Protein AF-A0A7C2AW76-F1 (afdb_monomer_lite)

Radius of gyration: 24.32 Å; chains: 1; bounding box: 87×20×37 Å

pLDDT: mean 81.32, std 20.84, range [43.78, 98.19]

Foldseek 3Di:
DLVVLVVLLVCLLVDDPVCSVVSLVVSLVVLVVCCVVVVDPPVSSVVSNVSSVVSSVVSVVVVVVVVVPDPPPPPPPDPPDDPDDDDD

Sequence (88 aa):
MLDTLKQSINDLHKVDRPRLEDECDALLARIEQARTEGTLTAEQATQLFYDVRNERSRCFRSGSQRRMGNPAATVRSRDSVGMSRMLI

Organism: NCBI:txid158627

Secondary structure (DSSP, 8-state):
-HHHHHHHHHGGGGS-GGGHHHHHHHHHHHHHHHHHTTSS-HHHHHHHHHHHHHHHHHHHHHHHHHHTS-TTTT--------------

Structure (mmCIF, N/CA/C/O backbone):
data_AF-A0A7C2AW76-F1
#
_entry.id   AF-A0A7C2AW76-F1
#
loop_
_atom_site.group_PDB
_atom_site.id
_atom_site.type_symbol
_atom_site.label_atom_id
_atom_site.label_alt_id
_atom_site.label_comp_id
_atom_site.label_asym_id
_atom_site.label_entity_id
_atom_site.label_seq_id
_atom_site.pdbx_PDB_ins_code
_atom_site.Cartn_x
_atom_site.Cartn_y
_atom_site.Cartn_z
_atom_site.occupancy
_atom_site.B_iso_or_equiv
_atom_site.auth_seq_id
_atom_site.auth_comp_id
_atom_site.auth_asym_id
_atom_site.auth_atom_id
_atom_site.pdbx_PDB_model_num
ATOM 1 N N . MET A 1 1 ? -0.558 -9.019 9.906 1.00 85.81 1 MET A N 1
ATOM 2 C CA . MET A 1 1 ? -1.091 -8.101 8.872 1.00 85.81 1 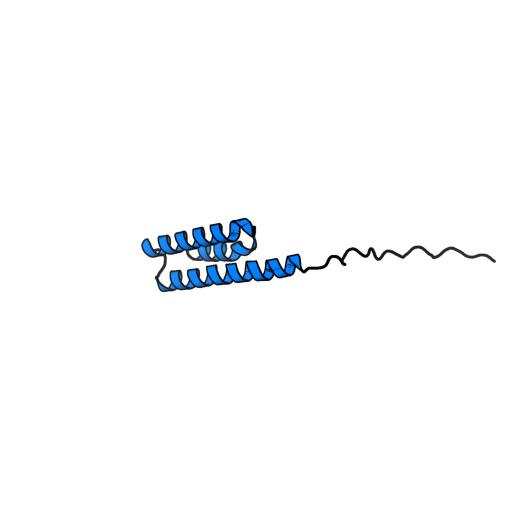MET A CA 1
ATOM 3 C C . MET A 1 1 ? -0.232 -6.850 8.734 1.00 85.81 1 MET A C 1
ATOM 5 O O . MET A 1 1 ? 0.358 -6.663 7.680 1.00 85.81 1 MET A O 1
ATOM 9 N N . LEU A 1 2 ? -0.103 -6.027 9.783 1.00 91.75 2 LEU A N 1
ATOM 10 C CA . LEU A 1 2 ? 0.707 -4.800 9.750 1.00 91.75 2 LEU A CA 1
ATOM 11 C C . LEU A 1 2 ? 2.155 -5.035 9.277 1.00 91.75 2 LEU A C 1
ATOM 13 O O . LEU A 1 2 ? 2.618 -4.338 8.378 1.00 91.75 2 LEU A O 1
ATOM 17 N N . ASP A 1 3 ? 2.847 -6.040 9.819 1.00 94.44 3 ASP A N 1
ATOM 18 C CA . ASP A 1 3 ? 4.234 -6.339 9.423 1.00 94.44 3 ASP A CA 1
ATOM 19 C C . ASP A 1 3 ? 4.347 -6.781 7.960 1.00 94.44 3 ASP A C 1
ATOM 21 O O . ASP A 1 3 ? 5.276 -6.393 7.259 1.00 94.44 3 ASP A O 1
ATOM 25 N N . THR A 1 4 ? 3.356 -7.522 7.461 1.00 95.81 4 THR A N 1
ATOM 26 C CA . THR A 1 4 ? 3.277 -7.940 6.055 1.00 95.81 4 THR A CA 1
ATOM 27 C C . THR A 1 4 ? 3.115 -6.743 5.119 1.00 95.81 4 THR A C 1
ATOM 29 O O . THR A 1 4 ? 3.761 -6.691 4.073 1.00 95.81 4 THR A O 1
ATOM 32 N N . LEU A 1 5 ? 2.288 -5.761 5.495 1.00 95.31 5 LEU A N 1
ATOM 33 C CA . LEU A 1 5 ? 2.118 -4.524 4.727 1.00 95.31 5 LEU A CA 1
ATOM 34 C C . LEU A 1 5 ? 3.404 -3.695 4.728 1.00 95.31 5 LEU A C 1
ATOM 36 O O . LEU A 1 5 ? 3.845 -3.270 3.665 1.00 95.31 5 LEU A O 1
ATOM 40 N N . LYS A 1 6 ? 4.059 -3.543 5.885 1.00 96.44 6 LYS A N 1
ATOM 41 C CA . LYS A 1 6 ? 5.365 -2.869 5.983 1.00 96.44 6 LYS A CA 1
ATOM 42 C C . LYS A 1 6 ? 6.426 -3.545 5.119 1.00 96.44 6 LYS A C 1
ATOM 44 O O . LYS A 1 6 ? 7.162 -2.866 4.409 1.00 96.44 6 LYS A O 1
ATOM 49 N N . GLN A 1 7 ? 6.484 -4.875 5.146 1.00 97.00 7 GLN A N 1
ATOM 50 C CA . GLN A 1 7 ? 7.406 -5.636 4.309 1.00 97.00 7 GLN A CA 1
ATOM 51 C C . GLN A 1 7 ? 7.105 -5.433 2.819 1.00 97.00 7 GLN A C 1
ATOM 53 O O . GLN A 1 7 ? 8.018 -5.165 2.047 1.00 97.00 7 GLN A O 1
ATOM 58 N N . SER A 1 8 ? 5.830 -5.466 2.429 1.00 95.75 8 SER A N 1
ATOM 59 C CA . SER A 1 8 ? 5.424 -5.252 1.035 1.00 95.75 8 SER A CA 1
ATOM 60 C C . SER A 1 8 ? 5.747 -3.837 0.542 1.00 95.75 8 SER A C 1
ATOM 62 O O . SER A 1 8 ? 6.167 -3.676 -0.599 1.00 95.75 8 SER A O 1
ATOM 64 N N . ILE A 1 9 ? 5.606 -2.818 1.401 1.00 96.12 9 ILE A N 1
ATOM 65 C CA . ILE A 1 9 ? 6.046 -1.446 1.107 1.00 96.12 9 ILE A CA 1
ATOM 66 C C . ILE A 1 9 ? 7.552 -1.426 0.881 1.00 96.12 9 ILE A C 1
ATOM 68 O O . ILE A 1 9 ? 7.998 -0.925 -0.144 1.00 96.12 9 ILE A O 1
ATOM 72 N N . ASN A 1 10 ? 8.331 -2.012 1.796 1.00 94.19 10 ASN A N 1
ATOM 73 C CA . ASN A 1 10 ? 9.779 -2.091 1.633 1.00 94.19 10 ASN A CA 1
ATOM 74 C C . ASN A 1 10 ? 10.154 -2.786 0.327 1.00 94.19 10 ASN A C 1
ATOM 76 O O . ASN A 1 10 ? 11.099 -2.357 -0.311 1.00 94.19 10 ASN A O 1
ATOM 80 N N . ASP A 1 11 ? 9.425 -3.810 -0.107 1.00 94.50 11 ASP A N 1
ATOM 81 C CA . ASP A 1 11 ? 9.728 -4.547 -1.333 1.00 94.50 11 ASP A CA 1
ATOM 82 C C . ASP A 1 11 ? 9.377 -3.797 -2.634 1.00 94.50 11 ASP A C 1
ATOM 84 O O . ASP A 1 11 ? 9.777 -4.249 -3.709 1.00 94.50 11 ASP A O 1
ATOM 88 N N . LEU A 1 12 ? 8.744 -2.615 -2.573 1.00 93.38 12 LEU A N 1
ATOM 89 C CA . LEU A 1 12 ? 8.469 -1.784 -3.756 1.00 93.38 12 LEU A CA 1
ATOM 90 C C . LEU A 1 12 ? 9.736 -1.416 -4.540 1.00 93.38 12 LEU A C 1
ATOM 92 O O . LEU A 1 12 ? 9.685 -1.319 -5.764 1.00 93.38 12 LEU A O 1
ATOM 96 N N . HIS A 1 13 ? 10.897 -1.297 -3.885 1.00 89.94 13 HIS A N 1
ATOM 97 C CA . HIS A 1 13 ? 12.167 -1.035 -4.580 1.00 89.94 13 HIS A CA 1
ATOM 98 C C . HIS A 1 13 ? 12.615 -2.169 -5.514 1.00 89.94 13 HIS A C 1
ATOM 100 O O . HIS A 1 13 ? 13.530 -1.976 -6.322 1.00 89.94 13 HIS A O 1
ATOM 106 N N . LYS A 1 14 ? 12.020 -3.359 -5.382 1.00 90.88 14 LYS A N 1
ATOM 107 C CA . LYS A 1 14 ? 12.284 -4.527 -6.231 1.00 90.88 14 LYS A CA 1
ATOM 108 C C . LYS A 1 14 ? 11.360 -4.575 -7.447 1.00 90.88 14 LYS A C 1
ATOM 110 O O . LYS A 1 14 ? 11.637 -5.334 -8.369 1.00 90.88 14 LYS A O 1
ATOM 115 N N . VAL A 1 15 ? 10.277 -3.797 -7.445 1.00 90.62 15 VAL A N 1
ATOM 116 C CA . VAL A 1 15 ? 9.292 -3.757 -8.527 1.00 90.62 15 VAL A CA 1
ATOM 117 C C . VAL A 1 15 ? 9.845 -2.964 -9.707 1.00 90.62 15 VAL A C 1
ATOM 119 O O . VAL A 1 15 ? 10.447 -1.898 -9.550 1.00 90.62 15 VAL A O 1
ATOM 122 N N . ASP A 1 16 ? 9.608 -3.469 -10.916 1.00 87.38 16 ASP A N 1
ATOM 123 C CA . ASP A 1 16 ? 9.965 -2.757 -12.136 1.00 87.38 16 ASP A CA 1
ATOM 124 C C . ASP A 1 16 ? 9.196 -1.441 -12.260 1.00 87.38 16 ASP A C 1
ATOM 126 O O . ASP A 1 16 ? 7.988 -1.365 -12.043 1.00 87.38 16 ASP A O 1
ATOM 130 N N . ARG A 1 17 ? 9.892 -0.392 -12.700 1.00 86.62 17 ARG A N 1
ATOM 131 C CA . ARG A 1 17 ? 9.336 0.966 -12.786 1.00 86.62 17 ARG A CA 1
ATOM 132 C C . ARG A 1 17 ? 7.994 1.073 -13.534 1.00 86.62 17 ARG A C 1
ATOM 134 O O . ARG A 1 17 ? 7.162 1.831 -13.049 1.00 86.62 17 ARG A O 1
ATOM 141 N N . PRO A 1 18 ? 7.744 0.361 -14.654 1.00 89.81 18 PRO A N 1
ATOM 142 C CA . PRO A 1 18 ? 6.447 0.409 -15.331 1.00 89.81 18 PRO A CA 1
ATOM 143 C C . PRO A 1 18 ? 5.284 -0.130 -14.491 1.00 89.81 18 PRO A C 1
ATOM 145 O O . PRO A 1 18 ? 4.154 0.262 -14.727 1.00 89.81 18 PRO A O 1
ATOM 148 N N . ARG A 1 19 ? 5.560 -1.016 -13.526 1.00 92.06 19 ARG A N 1
ATOM 149 C CA . ARG A 1 19 ? 4.561 -1.643 -12.649 1.00 92.06 19 ARG A CA 1
ATOM 150 C C . ARG A 1 19 ? 4.466 -0.981 -11.275 1.00 92.06 19 ARG A C 1
ATOM 152 O O . ARG A 1 19 ? 3.592 -1.321 -10.490 1.00 92.06 19 ARG A O 1
ATOM 159 N N . LEU A 1 20 ? 5.380 -0.064 -10.959 1.00 92.88 20 LEU A N 1
ATOM 160 C CA . LEU A 1 20 ? 5.496 0.526 -9.626 1.00 92.88 20 LEU A CA 1
ATOM 161 C C . LEU A 1 20 ? 4.223 1.268 -9.200 1.00 92.88 20 LEU A C 1
ATOM 163 O O . LEU A 1 20 ? 3.856 1.205 -8.030 1.00 92.88 20 LEU A O 1
ATOM 167 N N . GLU A 1 21 ? 3.579 1.983 -10.123 1.00 94.00 21 GLU A N 1
ATOM 168 C CA . GLU A 1 21 ? 2.344 2.720 -9.833 1.00 94.00 21 GLU A CA 1
ATOM 169 C C . GLU A 1 21 ? 1.201 1.757 -9.496 1.00 94.00 21 GLU A C 1
ATOM 171 O O . GLU A 1 21 ? 0.615 1.885 -8.422 1.00 94.00 21 GLU A O 1
ATOM 176 N N . ASP A 1 22 ? 1.000 0.724 -10.318 1.00 95.62 22 ASP A N 1
ATOM 177 C CA . ASP A 1 22 ? -0.018 -0.308 -10.092 1.00 95.62 22 ASP A CA 1
ATOM 178 C C . ASP A 1 22 ? 0.175 -1.037 -8.751 1.00 95.62 22 ASP A C 1
ATOM 180 O O . ASP A 1 22 ? -0.779 -1.249 -8.001 1.00 95.62 22 ASP A O 1
ATOM 184 N N . GLU A 1 23 ? 1.417 -1.401 -8.406 1.00 96.38 23 GLU A N 1
ATOM 185 C CA . GLU A 1 23 ? 1.713 -2.073 -7.132 1.00 96.38 23 GLU A CA 1
ATOM 186 C C . GLU A 1 23 ? 1.510 -1.136 -5.927 1.00 96.38 23 GLU A C 1
ATOM 188 O O . GLU A 1 23 ? 1.065 -1.576 -4.862 1.00 96.38 23 GLU A O 1
ATOM 193 N N . CYS A 1 24 ? 1.784 0.166 -6.079 1.00 96.69 24 CYS A N 1
ATOM 194 C CA . CYS A 1 24 ? 1.473 1.149 -5.041 1.00 96.69 24 CYS A CA 1
ATOM 195 C C . CYS A 1 24 ? -0.040 1.257 -4.829 1.00 96.69 24 CYS A C 1
ATOM 197 O O . CYS A 1 24 ? -0.490 1.199 -3.686 1.00 96.69 24 CYS A O 1
ATOM 199 N N . ASP A 1 25 ? -0.824 1.375 -5.900 1.00 97.38 25 ASP A N 1
ATOM 200 C CA . ASP A 1 25 ? -2.282 1.494 -5.813 1.00 97.38 25 ASP A CA 1
ATOM 201 C C . ASP A 1 25 ? -2.912 0.231 -5.211 1.00 97.38 25 ASP A C 1
ATOM 203 O O . ASP A 1 25 ? -3.774 0.317 -4.330 1.00 97.38 25 ASP A O 1
ATOM 207 N N . ALA A 1 26 ? -2.406 -0.949 -5.582 1.00 97.38 26 ALA A N 1
ATOM 208 C CA . ALA A 1 26 ? -2.805 -2.211 -4.969 1.00 97.38 26 ALA A CA 1
ATOM 209 C C . ALA A 1 26 ? -2.504 -2.248 -3.459 1.00 97.38 26 ALA A C 1
ATOM 211 O O . ALA A 1 26 ? -3.325 -2.737 -2.679 1.00 97.38 26 ALA A O 1
ATOM 212 N N . LEU A 1 27 ? -1.353 -1.726 -3.017 1.00 97.19 27 LEU A N 1
ATOM 213 C CA . LEU A 1 27 ? -1.030 -1.629 -1.590 1.00 9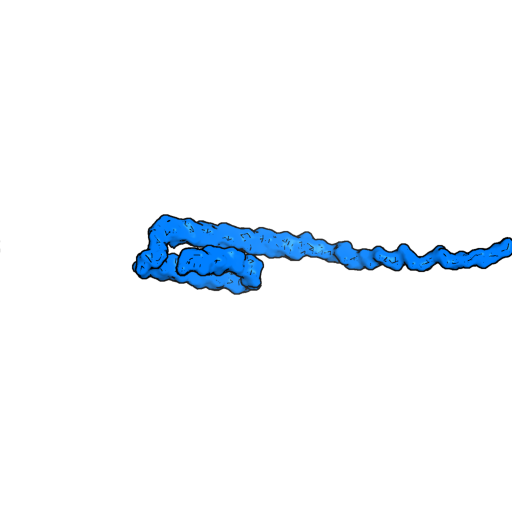7.19 27 LEU A CA 1
ATOM 214 C C . LEU A 1 27 ? -1.934 -0.640 -0.855 1.00 97.19 27 LEU A C 1
ATOM 216 O O . LEU A 1 27 ? -2.403 -0.962 0.237 1.00 97.19 27 LEU A O 1
ATOM 220 N N . LEU A 1 28 ? -2.217 0.524 -1.445 1.00 98.06 28 LEU A N 1
ATOM 221 C CA . LEU A 1 28 ? -3.143 1.503 -0.869 1.00 98.06 28 LEU A CA 1
ATOM 222 C C . LEU A 1 28 ? -4.536 0.888 -0.674 1.00 98.06 28 LEU A C 1
ATOM 224 O O . LEU A 1 28 ? -5.113 1.023 0.405 1.00 98.06 28 LEU A O 1
ATOM 228 N N . ALA A 1 29 ? -5.037 0.145 -1.664 1.00 98.06 29 ALA A N 1
ATOM 229 C CA . ALA A 1 29 ? -6.315 -0.557 -1.564 1.00 98.06 29 ALA A CA 1
ATOM 230 C C . ALA A 1 29 ? -6.324 -1.603 -0.433 1.00 98.06 29 ALA A C 1
ATOM 232 O O . ALA A 1 29 ? -7.272 -1.654 0.349 1.00 98.06 29 ALA A O 1
ATOM 233 N N . ARG A 1 30 ? -5.250 -2.393 -0.281 1.00 97.62 30 ARG A N 1
ATOM 234 C CA . ARG A 1 30 ? -5.134 -3.377 0.816 1.00 97.62 30 ARG A CA 1
ATOM 235 C C . ARG A 1 30 ? -5.067 -2.720 2.196 1.00 97.62 30 ARG A C 1
ATOM 237 O O . ARG A 1 30 ? -5.631 -3.254 3.147 1.00 97.62 30 ARG A O 1
ATOM 244 N N . ILE A 1 31 ? -4.382 -1.581 2.322 1.00 98.06 31 ILE A N 1
ATOM 245 C CA . ILE A 1 31 ? -4.318 -0.813 3.578 1.00 98.06 31 ILE A CA 1
ATOM 246 C C . ILE A 1 31 ? -5.708 -0.279 3.941 1.00 98.06 31 ILE A C 1
ATOM 248 O O . ILE A 1 31 ? -6.137 -0.405 5.087 1.00 98.06 31 ILE A O 1
ATOM 252 N N . GLU A 1 32 ? -6.423 0.283 2.967 1.00 98.00 32 GLU A N 1
ATOM 253 C CA . GLU A 1 32 ? -7.778 0.811 3.145 1.00 98.00 32 GLU A CA 1
ATOM 254 C C . GLU A 1 32 ? -8.781 -0.288 3.529 1.00 98.00 32 GLU A C 1
ATOM 256 O O . GLU A 1 32 ? -9.581 -0.115 4.453 1.00 98.00 32 GLU A O 1
ATOM 261 N N . GLN A 1 33 ? -8.689 -1.450 2.881 1.00 97.56 33 GLN A N 1
ATOM 262 C CA . GLN A 1 33 ? -9.481 -2.622 3.236 1.00 97.56 33 GLN A CA 1
ATOM 263 C C . GLN A 1 33 ? -9.190 -3.072 4.674 1.00 97.56 33 GLN A C 1
ATOM 265 O O . GLN A 1 33 ? -10.112 -3.194 5.476 1.00 97.56 33 GLN A 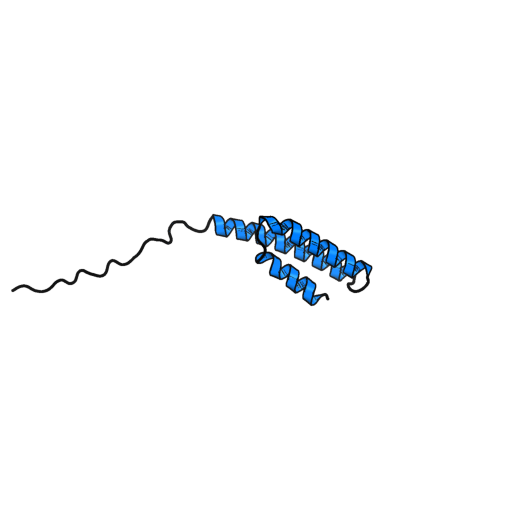O 1
ATOM 270 N N . ALA A 1 34 ? -7.915 -3.233 5.040 1.00 96.75 34 ALA A N 1
ATOM 271 C CA . ALA A 1 34 ? -7.527 -3.654 6.385 1.00 96.75 34 ALA A CA 1
ATOM 272 C C . ALA A 1 34 ? -7.952 -2.648 7.473 1.00 96.75 34 ALA A C 1
ATOM 274 O O . ALA A 1 34 ? -8.237 -3.051 8.602 1.00 96.75 34 ALA A O 1
ATOM 275 N N . ARG A 1 35 ? -8.021 -1.350 7.145 1.00 97.69 35 ARG A N 1
ATOM 276 C CA . ARG A 1 35 ? -8.596 -0.317 8.021 1.00 97.69 35 ARG A CA 1
ATOM 277 C C . ARG A 1 35 ? -10.099 -0.511 8.195 1.00 97.69 35 ARG A C 1
ATOM 279 O O . ARG A 1 35 ? -10.587 -0.504 9.319 1.00 97.69 35 ARG A O 1
ATOM 286 N N . THR A 1 36 ? -10.824 -0.689 7.092 1.00 97.19 36 THR A N 1
ATOM 287 C CA . THR A 1 36 ? -12.282 -0.890 7.097 1.00 97.19 36 THR A CA 1
ATOM 288 C C . THR A 1 36 ? -12.682 -2.157 7.857 1.00 97.19 36 THR A C 1
ATOM 290 O O . THR A 1 36 ? -13.664 -2.154 8.590 1.00 97.19 36 THR A O 1
ATOM 293 N N . GLU A 1 37 ? -11.883 -3.217 7.752 1.00 96.50 37 GLU A N 1
ATOM 294 C CA . GLU A 1 37 ? -12.065 -4.475 8.486 1.00 96.50 37 GLU A CA 1
ATOM 295 C C . GLU A 1 37 ? -11.642 -4.386 9.967 1.00 96.50 37 GLU A C 1
ATOM 297 O O . GLU A 1 37 ? -11.754 -5.365 10.701 1.00 96.50 37 GLU A O 1
ATOM 302 N N . GLY A 1 38 ? -11.124 -3.239 10.421 1.00 95.81 38 GLY A N 1
ATOM 303 C CA . GLY A 1 38 ? -10.673 -3.033 11.801 1.00 95.81 38 GLY A CA 1
ATOM 304 C C . GLY A 1 38 ? -9.362 -3.744 12.156 1.00 95.81 38 GLY A C 1
ATOM 305 O O . GLY A 1 38 ? -8.967 -3.765 13.319 1.00 95.81 38 GLY A O 1
ATOM 306 N N . THR A 1 39 ? -8.662 -4.310 11.168 1.00 96.69 39 THR A N 1
ATOM 307 C CA . THR A 1 39 ? -7.355 -4.962 11.359 1.00 96.69 39 THR A CA 1
ATOM 308 C C . THR A 1 39 ? -6.222 -3.942 11.528 1.00 96.69 39 THR A C 1
ATOM 310 O O . THR A 1 39 ? -5.172 -4.258 12.090 1.00 96.69 39 THR A O 1
ATOM 313 N N . LEU A 1 40 ? -6.427 -2.713 11.047 1.00 96.56 40 LEU A N 1
ATOM 314 C CA . LEU A 1 40 ? -5.560 -1.559 11.278 1.00 96.56 40 LEU A CA 1
ATOM 315 C C . LEU A 1 40 ? -6.342 -0.425 11.931 1.00 96.56 40 LEU A C 1
ATOM 317 O O . LEU A 1 40 ? -7.484 -0.159 11.555 1.00 96.56 40 LEU A O 1
ATOM 321 N N . THR A 1 41 ? -5.693 0.311 12.833 1.00 97.75 41 THR A N 1
ATOM 322 C CA . THR A 1 41 ? -6.243 1.589 13.303 1.00 97.75 41 THR A CA 1
ATOM 323 C C . THR A 1 41 ? -6.141 2.661 12.214 1.00 97.75 41 THR A C 1
ATOM 325 O O . THR A 1 41 ? -5.364 2.540 11.258 1.00 97.75 41 THR A O 1
ATOM 328 N N . ALA A 1 42 ? -6.903 3.746 12.362 1.00 97.06 42 ALA A N 1
ATOM 329 C CA . ALA A 1 42 ? -6.852 4.875 11.437 1.00 97.06 42 ALA A CA 1
ATOM 330 C C . ALA A 1 42 ? -5.448 5.507 11.373 1.00 97.06 42 ALA A C 1
ATOM 332 O O . ALA A 1 42 ? -4.972 5.865 10.293 1.00 97.06 42 ALA A O 1
ATOM 333 N N . GLU A 1 43 ? -4.756 5.585 12.509 1.00 98.00 43 GLU A N 1
ATOM 334 C CA . GLU A 1 43 ? -3.397 6.117 12.623 1.00 98.00 43 GLU A CA 1
ATOM 335 C C . GLU A 1 43 ? -2.394 5.213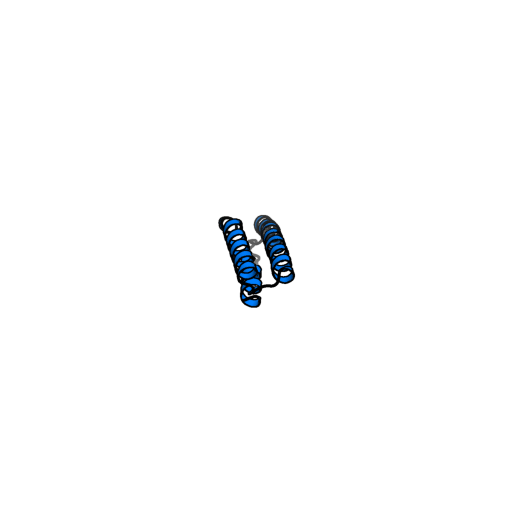 11.903 1.00 98.00 43 GLU A C 1
ATOM 337 O O . GLU A 1 43 ? -1.564 5.696 11.131 1.00 98.00 43 GLU A O 1
ATOM 342 N N . GLN A 1 44 ? -2.500 3.894 12.097 1.00 97.94 44 GLN A N 1
ATOM 343 C CA . GLN A 1 44 ? -1.642 2.923 11.419 1.00 97.94 44 GLN A CA 1
ATOM 344 C C . GLN A 1 44 ? -1.831 2.974 9.901 1.00 97.94 44 GLN A C 1
ATOM 346 O O . GLN A 1 44 ? -0.847 3.023 9.165 1.00 97.94 44 GLN A O 1
ATOM 351 N N . ALA A 1 45 ? -3.078 3.011 9.424 1.00 97.94 45 ALA A N 1
ATOM 352 C CA . ALA A 1 45 ? -3.377 3.128 7.999 1.00 97.94 45 ALA A CA 1
ATOM 353 C C . ALA A 1 45 ? -2.832 4.439 7.408 1.00 97.94 45 ALA A C 1
ATOM 355 O O . ALA A 1 45 ? -2.200 4.429 6.353 1.00 97.94 45 ALA A O 1
ATOM 356 N N . THR A 1 46 ? -3.003 5.555 8.124 1.00 98.06 46 THR A N 1
ATOM 357 C CA . THR A 1 46 ? -2.468 6.862 7.719 1.00 98.06 46 THR A CA 1
ATOM 358 C C . THR A 1 46 ? -0.949 6.827 7.580 1.00 98.06 46 THR A C 1
ATOM 360 O O . THR A 1 46 ? -0.420 7.288 6.568 1.00 98.06 46 THR A O 1
ATOM 363 N N . GLN A 1 47 ? -0.242 6.239 8.549 1.00 98.06 47 GLN A N 1
ATOM 364 C CA . GLN A 1 47 ? 1.211 6.098 8.478 1.00 98.06 47 GLN A CA 1
ATOM 365 C C . GLN A 1 47 ? 1.637 5.252 7.271 1.00 98.06 47 GLN A C 1
ATOM 367 O O . GLN A 1 47 ? 2.513 5.661 6.513 1.00 98.06 47 GLN A O 1
ATOM 372 N N . LEU A 1 48 ? 0.971 4.119 7.031 1.00 98.12 48 LEU A N 1
ATOM 373 C CA . LEU A 1 48 ? 1.283 3.257 5.890 1.00 98.12 48 LEU A CA 1
ATOM 374 C C . LEU A 1 48 ? 1.038 3.959 4.544 1.00 98.12 48 LEU A C 1
ATOM 376 O O . LEU A 1 48 ? 1.817 3.772 3.612 1.00 98.12 48 LEU A O 1
ATOM 380 N N . PHE A 1 49 ? 0.012 4.810 4.431 1.00 98.06 49 PHE A N 1
ATOM 381 C CA . PHE A 1 49 ? -0.196 5.627 3.231 1.00 98.06 49 PHE A CA 1
ATOM 382 C C . PHE A 1 49 ? 0.964 6.594 2.968 1.00 98.06 49 PHE A C 1
ATOM 384 O O . PHE A 1 49 ? 1.373 6.768 1.814 1.00 98.06 49 PHE A O 1
ATOM 391 N N . TYR A 1 50 ? 1.512 7.214 4.016 1.00 98.19 50 TYR A N 1
ATOM 392 C CA . TYR A 1 50 ? 2.713 8.039 3.889 1.00 98.19 50 TYR A CA 1
ATOM 393 C C . TYR A 1 50 ? 3.926 7.209 3.471 1.00 98.19 50 TYR A C 1
ATOM 395 O O . TYR A 1 50 ? 4.657 7.621 2.567 1.00 98.19 50 TYR A O 1
ATOM 403 N N . ASP A 1 51 ? 4.105 6.033 4.068 1.00 97.75 51 ASP A N 1
ATOM 404 C CA . ASP A 1 51 ? 5.237 5.154 3.784 1.00 97.75 51 ASP A CA 1
ATOM 405 C C . ASP A 1 51 ? 5.225 4.671 2.321 1.00 97.75 51 ASP A C 1
ATOM 407 O O . ASP A 1 51 ? 6.251 4.770 1.648 1.00 97.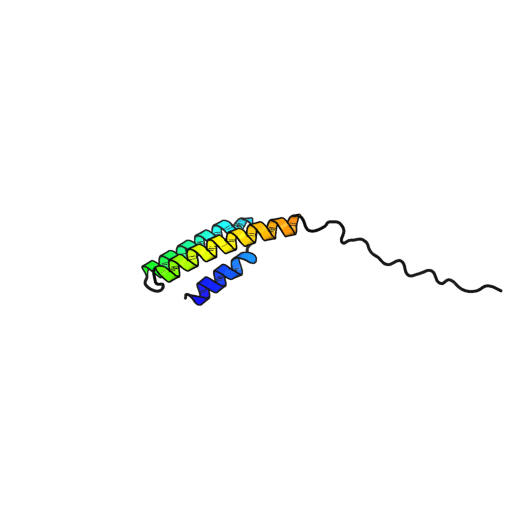75 51 ASP A O 1
ATOM 411 N N . VAL A 1 52 ? 4.063 4.274 1.776 1.00 97.56 52 VAL A N 1
ATOM 412 C CA . VAL A 1 52 ? 3.902 3.914 0.348 1.00 97.56 52 VAL A CA 1
ATOM 413 C C . VAL A 1 52 ? 4.336 5.066 -0.562 1.00 97.56 52 VAL A C 1
ATOM 415 O O . VAL A 1 52 ? 5.126 4.884 -1.490 1.00 97.56 52 VAL A O 1
ATOM 418 N N . ARG A 1 53 ? 3.845 6.285 -0.301 1.00 96.12 53 ARG A N 1
ATOM 419 C CA . ARG A 1 53 ? 4.171 7.465 -1.122 1.00 96.12 53 ARG A CA 1
ATOM 420 C C . ARG A 1 53 ? 5.655 7.816 -1.050 1.00 96.12 53 ARG A C 1
ATOM 422 O O . ARG A 1 53 ? 6.248 8.202 -2.062 1.00 96.12 53 ARG A O 1
ATOM 429 N N . ASN A 1 54 ? 6.248 7.693 0.134 1.00 96.25 54 ASN A N 1
ATOM 430 C CA . ASN A 1 54 ? 7.663 7.955 0.350 1.00 96.25 54 ASN A CA 1
ATOM 431 C C . ASN A 1 54 ? 8.534 6.932 -0.388 1.00 96.25 54 ASN A C 1
ATOM 433 O O . ASN A 1 54 ? 9.457 7.317 -1.105 1.00 96.25 54 ASN A O 1
ATOM 437 N N . GLU A 1 55 ? 8.207 5.644 -0.286 1.00 94.69 55 GLU A N 1
ATOM 438 C CA . GLU A 1 55 ? 8.961 4.590 -0.962 1.00 94.69 55 GLU A CA 1
ATOM 439 C C . GLU A 1 55 ? 8.841 4.692 -2.485 1.00 94.69 55 GLU A C 1
ATOM 441 O O . GLU A 1 55 ? 9.847 4.620 -3.194 1.00 94.69 55 GLU A O 1
ATOM 446 N N . ARG A 1 56 ? 7.654 5.024 -3.004 1.00 94.62 56 ARG A N 1
ATOM 447 C CA . ARG A 1 56 ? 7.473 5.355 -4.424 1.00 94.62 56 ARG A CA 1
ATOM 448 C C . ARG A 1 56 ? 8.415 6.482 -4.867 1.00 94.62 56 ARG A C 1
ATOM 450 O O . ARG A 1 56 ? 9.100 6.365 -5.883 1.00 94.62 56 ARG A O 1
ATOM 457 N N . SER A 1 57 ? 8.485 7.569 -4.094 1.00 92.94 57 SER A N 1
ATOM 458 C CA . SER A 1 57 ? 9.393 8.696 -4.363 1.00 92.94 57 SER A CA 1
ATOM 459 C C . SER A 1 57 ? 10.863 8.258 -4.375 1.00 92.94 57 SER A C 1
ATOM 461 O O . SER A 1 57 ? 11.623 8.648 -5.267 1.00 92.94 57 SER A O 1
ATOM 463 N N . ARG A 1 58 ? 11.265 7.393 -3.434 1.00 91.12 58 ARG A N 1
ATOM 464 C CA . ARG A 1 58 ? 12.616 6.812 -3.379 1.00 91.12 58 ARG A CA 1
ATOM 465 C C . ARG A 1 58 ? 12.926 5.981 -4.619 1.00 91.12 58 ARG A C 1
ATOM 467 O O . ARG A 1 58 ? 13.958 6.213 -5.244 1.00 91.12 58 ARG A O 1
ATOM 474 N N . CYS A 1 59 ? 12.012 5.111 -5.043 1.00 89.44 59 CYS A N 1
ATOM 475 C CA . CYS A 1 59 ? 12.170 4.287 -6.242 1.00 89.44 59 CYS A CA 1
ATOM 476 C C . CYS A 1 59 ? 12.423 5.136 -7.502 1.00 89.44 59 CYS A C 1
ATOM 478 O O . CYS A 1 59 ? 13.314 4.830 -8.301 1.00 89.44 59 CYS A O 1
ATOM 480 N N . PHE A 1 60 ? 11.709 6.257 -7.660 1.00 85.38 60 PHE A N 1
ATOM 481 C CA . PHE A 1 60 ? 11.926 7.181 -8.777 1.00 85.38 60 PHE A CA 1
ATOM 482 C C . PHE A 1 60 ? 13.280 7.905 -8.712 1.00 85.38 60 PHE A C 1
ATOM 484 O O . PHE A 1 60 ? 13.940 8.056 -9.746 1.00 85.38 60 PHE A O 1
ATOM 491 N N . ARG A 1 61 ? 13.732 8.303 -7.514 1.00 83.69 61 ARG A N 1
ATOM 492 C CA . ARG A 1 61 ? 15.055 8.922 -7.309 1.00 83.69 61 ARG A CA 1
ATOM 493 C C . ARG A 1 61 ? 16.193 7.934 -7.585 1.00 83.69 61 ARG A C 1
ATOM 495 O O . ARG A 1 61 ? 17.102 8.248 -8.351 1.00 83.69 61 ARG A O 1
ATOM 502 N N . SER A 1 62 ? 16.114 6.717 -7.052 1.00 71.56 62 SER A N 1
ATOM 503 C CA . SER A 1 62 ? 17.120 5.666 -7.263 1.00 71.56 62 SER A CA 1
ATOM 504 C C . SER A 1 62 ? 17.169 5.182 -8.717 1.00 71.56 62 SER A C 1
ATOM 506 O O . SER A 1 62 ? 18.249 4.924 -9.251 1.00 71.56 62 SER A O 1
ATOM 508 N N . GLY A 1 63 ? 16.024 5.129 -9.407 1.00 59.66 63 GLY A N 1
ATOM 509 C CA . GLY A 1 63 ? 15.969 4.842 -10.843 1.00 59.66 63 GLY A CA 1
ATOM 510 C C . GLY A 1 63 ? 16.640 5.919 -11.706 1.00 59.66 63 GLY A C 1
ATOM 511 O O . GLY A 1 63 ? 17.237 5.597 -12.735 1.00 59.66 63 GLY A O 1
ATOM 512 N N . SER A 1 64 ? 16.594 7.187 -11.277 1.00 55.44 64 SER A N 1
ATOM 513 C CA . SER A 1 64 ? 17.334 8.284 -11.919 1.00 55.44 64 SER A CA 1
ATOM 514 C C . SER A 1 64 ? 18.848 8.126 -11.752 1.00 55.44 64 SER A C 1
ATOM 516 O O . SER A 1 64 ? 19.601 8.424 -12.676 1.00 55.44 64 SER A O 1
ATOM 518 N N . GLN A 1 65 ? 19.297 7.602 -10.609 1.00 51.62 65 GLN A N 1
A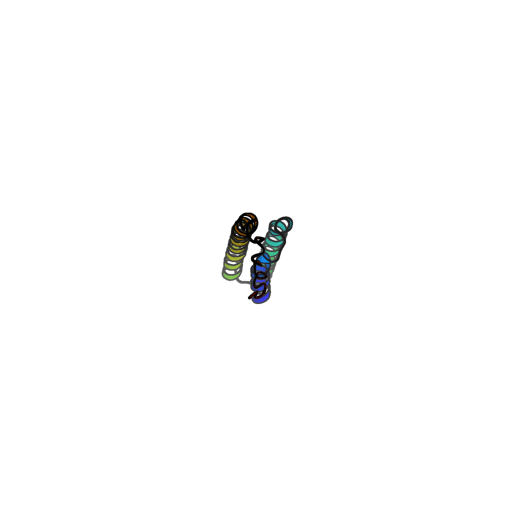TOM 519 C CA . GLN A 1 65 ? 20.715 7.384 -10.320 1.00 51.62 65 GLN A CA 1
ATOM 520 C C . GLN A 1 65 ? 21.292 6.184 -11.090 1.00 51.62 65 GLN A C 1
ATOM 522 O O . GLN A 1 65 ? 22.407 6.272 -11.593 1.00 51.62 65 GLN A O 1
ATOM 527 N N . ARG A 1 66 ? 20.522 5.097 -11.280 1.00 52.28 66 ARG A N 1
ATOM 528 C CA . ARG A 1 66 ? 20.943 3.958 -12.126 1.00 52.28 66 ARG A CA 1
ATOM 529 C C . ARG A 1 66 ? 21.052 4.320 -13.610 1.00 52.28 66 ARG A C 1
ATOM 531 O O . ARG A 1 66 ? 21.954 3.831 -14.276 1.00 52.28 66 ARG A O 1
ATOM 538 N N . ARG A 1 67 ? 20.178 5.190 -14.135 1.00 50.84 67 ARG A N 1
ATOM 539 C CA . ARG A 1 67 ? 20.278 5.664 -15.533 1.00 50.84 67 ARG A CA 1
ATOM 540 C C . ARG A 1 67 ? 21.424 6.654 -15.764 1.00 50.84 67 ARG A C 1
ATOM 542 O O . ARG A 1 67 ? 21.876 6.782 -16.893 1.00 50.84 67 ARG A O 1
ATOM 549 N N . MET A 1 68 ? 21.901 7.319 -14.712 1.00 48.84 68 MET A N 1
ATOM 550 C CA . MET A 1 68 ? 23.051 8.234 -14.749 1.00 48.84 68 MET A CA 1
ATOM 551 C C . MET A 1 68 ? 24.339 7.576 -14.205 1.00 48.84 68 MET A C 1
ATOM 553 O O . MET A 1 68 ? 25.339 8.247 -13.966 1.00 48.84 68 MET A O 1
ATOM 557 N N . GLY A 1 69 ? 24.316 6.256 -13.994 1.00 46.00 69 GLY A N 1
ATOM 558 C CA . GLY A 1 69 ? 25.435 5.450 -13.519 1.00 46.00 69 GLY A CA 1
ATOM 559 C C . GLY A 1 69 ? 26.277 4.891 -14.666 1.00 46.00 69 GLY A C 1
ATOM 560 O O . GLY A 1 69 ? 26.171 3.718 -14.989 1.00 46.00 69 GLY A O 1
ATOM 561 N N . ASN A 1 70 ? 27.133 5.747 -15.226 1.00 47.59 70 ASN A N 1
ATOM 562 C CA . ASN A 1 70 ? 28.461 5.433 -15.770 1.00 47.59 70 ASN A CA 1
ATOM 563 C C . ASN A 1 70 ? 28.612 4.453 -16.975 1.00 47.59 70 ASN A C 1
ATOM 565 O O . ASN A 1 70 ? 28.749 3.247 -16.772 1.00 47.59 70 ASN A O 1
ATOM 569 N N . PRO A 1 71 ? 28.791 4.946 -18.222 1.00 47.31 71 PRO A N 1
ATOM 570 C CA . PRO A 1 71 ? 29.361 4.149 -19.318 1.00 47.31 71 PRO A CA 1
ATOM 571 C C . PRO A 1 71 ? 30.894 3.943 -19.228 1.00 47.31 71 PRO A C 1
ATOM 573 O O . PRO A 1 71 ? 31.457 3.239 -20.064 1.00 47.31 71 PRO A O 1
ATOM 576 N N . ALA A 1 72 ? 31.600 4.511 -18.239 1.00 48.06 72 ALA A N 1
ATOM 577 C CA . ALA A 1 72 ? 33.070 4.483 -18.181 1.00 48.06 72 ALA A CA 1
ATOM 578 C C . ALA A 1 72 ? 33.683 3.346 -17.333 1.00 48.06 72 ALA A C 1
ATOM 580 O O . ALA A 1 72 ? 34.888 3.341 -17.098 1.00 48.06 72 ALA A O 1
ATOM 581 N N . ALA A 1 73 ? 32.905 2.354 -16.887 1.00 49.62 73 ALA A N 1
ATOM 582 C CA . ALA A 1 73 ? 33.427 1.230 -16.093 1.00 49.62 73 ALA A CA 1
ATOM 583 C C . ALA A 1 73 ? 33.955 0.045 -16.933 1.00 49.62 73 ALA A C 1
ATOM 585 O O . ALA A 1 73 ? 34.113 -1.056 -16.411 1.00 49.62 73 ALA A O 1
ATOM 586 N N . THR A 1 74 ? 34.258 0.260 -18.218 1.00 50.25 74 THR A N 1
ATOM 587 C CA . THR A 1 74 ? 34.853 -0.770 -19.093 1.00 50.25 74 THR A CA 1
ATOM 588 C C . THR A 1 74 ? 36.213 -0.356 -19.657 1.00 50.25 74 THR A C 1
ATOM 590 O O . THR A 1 74 ? 36.552 -0.703 -20.783 1.00 50.25 74 THR A O 1
ATOM 593 N N . VAL A 1 75 ? 37.041 0.356 -18.889 1.00 50.22 75 VAL A N 1
ATOM 594 C CA . VAL A 1 75 ? 38.486 0.344 -19.163 1.00 50.22 75 VAL A CA 1
ATOM 595 C C . VAL A 1 75 ? 39.057 -0.906 -18.503 1.00 50.22 75 VAL A C 1
ATOM 597 O O . VAL A 1 75 ? 39.287 -0.955 -17.296 1.00 50.22 75 VAL A O 1
ATOM 600 N N . ARG A 1 76 ? 39.253 -1.947 -19.320 1.00 47.22 76 ARG A N 1
ATOM 601 C CA . ARG A 1 76 ? 40.149 -3.068 -19.018 1.00 47.22 76 ARG A CA 1
ATOM 602 C C . ARG A 1 76 ? 41.536 -2.492 -18.720 1.00 47.22 76 ARG A C 1
ATOM 604 O O . ARG A 1 76 ? 42.319 -2.274 -19.634 1.00 47.22 76 ARG A O 1
ATOM 611 N N . SER A 1 77 ? 41.848 -2.273 -17.449 1.00 50.22 77 SER A N 1
ATOM 612 C CA . SER A 1 77 ? 43.235 -2.128 -17.021 1.00 50.22 77 SER A CA 1
ATOM 613 C C . SER A 1 77 ? 43.830 -3.530 -16.936 1.00 50.22 77 SER A C 1
ATOM 615 O O . SER A 1 77 ? 43.598 -4.268 -15.978 1.00 50.22 77 SER A O 1
ATOM 617 N N . ARG A 1 78 ? 44.505 -3.951 -18.007 1.00 49.94 78 ARG A N 1
ATOM 618 C CA . ARG A 1 78 ? 45.360 -5.142 -17.998 1.00 49.94 78 ARG A CA 1
ATOM 619 C C . ARG A 1 78 ? 46.544 -4.957 -18.941 1.00 49.94 78 ARG A C 1
ATOM 621 O O . ARG A 1 78 ? 46.820 -5.820 -19.764 1.00 49.94 78 ARG A O 1
ATOM 628 N N . ASP A 1 79 ? 47.258 -3.849 -18.781 1.00 47.22 79 ASP A N 1
ATOM 629 C CA . ASP A 1 79 ? 48.639 -3.759 -19.247 1.00 47.22 79 ASP A CA 1
ATOM 630 C C . ASP A 1 79 ? 49.543 -4.350 -18.170 1.00 47.22 79 ASP A C 1
ATOM 632 O O . ASP A 1 79 ? 49.905 -3.718 -17.180 1.00 47.22 79 ASP A O 1
ATOM 636 N N . SER A 1 80 ? 49.851 -5.634 -18.323 1.00 52.91 80 SER A N 1
ATOM 637 C CA . SER A 1 80 ? 50.909 -6.309 -17.573 1.00 52.91 80 SER A CA 1
ATOM 638 C C . SER A 1 80 ? 51.441 -7.484 -18.384 1.00 52.91 80 SER A C 1
ATOM 640 O O . SER A 1 80 ? 51.271 -8.624 -17.973 1.00 52.91 80 SER A O 1
ATOM 642 N N . VAL A 1 81 ? 52.076 -7.225 -19.533 1.00 54.50 81 VAL A N 1
ATOM 643 C CA . VAL A 1 81 ? 53.087 -8.133 -20.106 1.00 54.50 81 VAL A CA 1
ATOM 644 C C . VAL A 1 81 ? 54.108 -7.304 -20.887 1.00 54.50 81 VAL A C 1
ATOM 646 O O . VAL A 1 81 ? 53.862 -6.893 -22.013 1.00 54.50 81 VAL A O 1
ATOM 649 N N . GLY A 1 82 ? 55.267 -7.061 -20.279 1.00 48.59 82 GLY A N 1
ATOM 650 C CA . GLY A 1 82 ? 56.364 -6.334 -20.917 1.00 48.59 82 GLY A CA 1
ATOM 651 C C . GLY A 1 82 ? 57.707 -6.490 -20.208 1.00 48.59 82 GLY A C 1
ATOM 652 O O . GLY A 1 82 ? 58.521 -5.582 -20.253 1.00 48.59 82 GLY A O 1
ATOM 653 N N . MET A 1 83 ? 57.946 -7.614 -19.529 1.00 53.69 83 MET A N 1
ATOM 654 C CA . MET A 1 83 ? 59.287 -8.002 -19.077 1.00 53.69 83 MET A CA 1
ATOM 655 C C . MET A 1 83 ? 59.820 -9.052 -20.054 1.00 53.69 83 MET A C 1
ATOM 657 O O . MET A 1 83 ? 59.679 -10.254 -19.832 1.00 53.69 83 MET A O 1
ATOM 661 N N . SER A 1 84 ? 60.388 -8.588 -21.169 1.00 45.16 84 SER A N 1
ATOM 662 C CA . SER A 1 84 ? 61.201 -9.423 -22.057 1.00 45.16 84 SER A CA 1
ATOM 663 C C . SER A 1 84 ? 62.685 -9.199 -21.778 1.00 45.16 84 SER A C 1
ATOM 665 O O . SER A 1 84 ? 63.231 -8.140 -22.053 1.00 45.16 84 SER A O 1
ATOM 667 N N . ARG A 1 85 ? 63.264 -10.242 -21.173 1.00 48.84 85 ARG A N 1
ATOM 668 C CA . ARG A 1 85 ? 64.621 -10.809 -21.280 1.00 48.84 85 ARG A CA 1
ATOM 669 C C . ARG A 1 85 ? 65.789 -9.958 -21.822 1.00 48.84 85 ARG A C 1
ATOM 671 O O . ARG A 1 85 ? 65.767 -9.499 -22.954 1.00 48.84 85 ARG A O 1
ATOM 678 N N . MET A 1 86 ? 66.855 -9.971 -21.006 1.00 43.78 86 MET A N 1
ATOM 679 C CA . MET A 1 86 ? 68.301 -10.047 -21.315 1.00 43.78 86 MET A CA 1
ATOM 680 C C . MET A 1 86 ? 68.709 -10.130 -22.790 1.00 43.78 86 MET A C 1
ATOM 682 O O . MET A 1 86 ? 68.239 -11.040 -23.463 1.00 43.78 86 MET A O 1
ATOM 686 N N . LEU A 1 87 ? 69.752 -9.379 -23.169 1.00 43.78 87 LEU A N 1
ATOM 687 C CA . LEU A 1 87 ? 70.864 -9.853 -24.008 1.00 43.78 87 LEU A CA 1
ATOM 688 C C . LEU A 1 87 ? 72.143 -9.024 -23.716 1.00 43.78 87 LEU A C 1
ATOM 690 O O . LEU A 1 87 ? 72.135 -7.817 -23.928 1.00 43.78 87 LEU A O 1
ATOM 694 N N . ILE A 1 88 ? 73.166 -9.748 -23.229 1.00 52.72 88 ILE A N 1
ATOM 695 C CA . ILE A 1 88 ? 74.639 -9.632 -23.393 1.00 52.72 88 ILE A CA 1
ATOM 696 C C . ILE A 1 88 ? 75.316 -8.294 -23.069 1.00 52.72 88 ILE A C 1
ATOM 698 O O . ILE A 1 88 ? 75.224 -7.354 -23.883 1.00 52.72 88 ILE A O 1
#